Protein AF-A0A950A584-F1 (afdb_monomer_lite)

Foldseek 3Di:
DVVPDPDDDDDDDPPPAQDDDPCNVVVLCVVCVVQVPDPPDDQAACVSSSHPDDPLLRVVLVVQVVCCVPVVDDDDSNCSVPDPDDPPDDDPDPPVVPPPDDDPVNVDPPD

Structure (mmCIF, N/CA/C/O backbone):
data_AF-A0A950A584-F1
#
_entry.id   AF-A0A950A584-F1
#
loop_
_atom_site.group_PDB
_atom_site.id
_atom_site.type_symbol
_atom_site.label_atom_id
_atom_site.label_alt_id
_atom_site.label_comp_id
_atom_site.label_asym_id
_atom_site.label_entity_id
_atom_site.label_seq_id
_atom_site.pdbx_PDB_ins_code
_atom_site.Cartn_x
_atom_site.Cartn_y
_atom_site.Cartn_z
_atom_site.occupancy
_atom_site.B_iso_or_equiv
_atom_site.auth_seq_id
_atom_site.auth_comp_id
_atom_site.auth_asym_id
_atom_site.auth_atom_id
_atom_site.pdbx_PDB_model_num
ATOM 1 N N . ARG A 1 1 ? 29.083 0.405 -28.772 1.00 69.62 1 ARG A N 1
ATOM 2 C CA . ARG A 1 1 ? 30.300 -0.433 -28.701 1.00 69.62 1 ARG A CA 1
ATOM 3 C C . ARG A 1 1 ? 30.526 -0.708 -27.214 1.00 69.62 1 ARG A C 1
ATOM 5 O O . ARG A 1 1 ? 30.432 0.247 -26.447 1.00 69.62 1 ARG A O 1
ATOM 12 N N . ALA A 1 2 ? 30.599 -1.975 -26.792 1.00 79.19 2 ALA A N 1
ATOM 13 C CA . ALA A 1 2 ? 30.596 -2.340 -25.364 1.00 79.19 2 ALA A CA 1
ATOM 14 C C . ALA A 1 2 ? 31.741 -1.660 -24.583 1.00 79.19 2 ALA A C 1
ATOM 16 O O . ALA A 1 2 ? 31.563 -1.267 -23.438 1.00 79.19 2 ALA A O 1
ATOM 17 N N . ASP A 1 3 ? 32.848 -1.386 -25.270 1.00 86.00 3 ASP A N 1
ATOM 18 C CA . ASP A 1 3 ? 34.007 -0.583 -24.861 1.00 86.00 3 ASP A CA 1
ATOM 19 C C . ASP A 1 3 ? 33.701 0.882 -24.484 1.00 86.00 3 ASP A C 1
ATOM 21 O O . ASP A 1 3 ? 34.578 1.562 -23.961 1.00 86.00 3 ASP A O 1
ATOM 25 N N . LYS A 1 4 ? 32.478 1.389 -24.711 1.00 93.44 4 LYS A N 1
ATOM 26 C CA . LYS A 1 4 ? 32.055 2.740 -24.287 1.00 93.44 4 LYS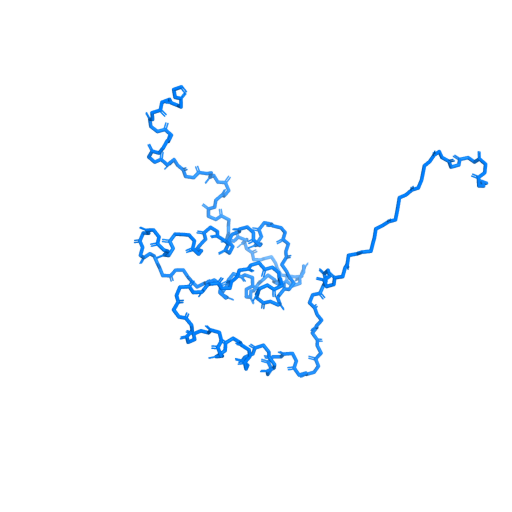 A CA 1
ATOM 27 C C . LYS A 1 4 ? 31.178 2.767 -23.026 1.00 93.44 4 LYS A C 1
ATOM 29 O O . LYS A 1 4 ? 30.825 3.854 -22.569 1.00 93.44 4 LYS A O 1
ATOM 34 N N . VAL A 1 5 ? 30.799 1.61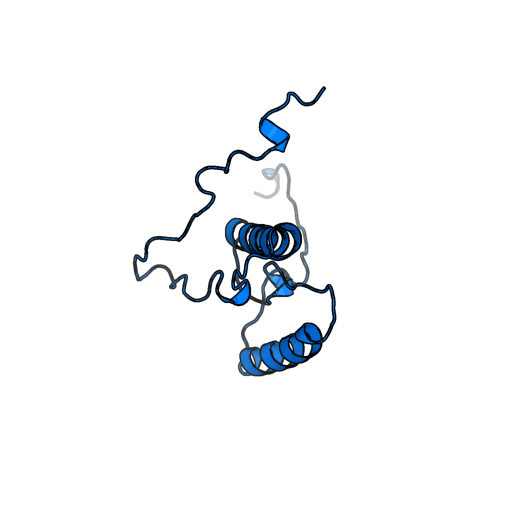4 -22.471 1.00 92.88 5 VAL A N 1
ATOM 35 C CA . VAL A 1 5 ? 29.974 1.535 -21.252 1.00 92.88 5 VAL A CA 1
ATOM 36 C C . VAL A 1 5 ? 30.866 1.691 -20.019 1.00 92.88 5 VAL A C 1
ATOM 38 O O . VAL A 1 5 ? 31.834 0.956 -19.864 1.00 92.88 5 VAL A O 1
ATOM 41 N N . LYS A 1 6 ? 30.542 2.644 -19.132 1.00 93.69 6 LYS A N 1
ATOM 42 C CA . LYS A 1 6 ? 31.321 2.911 -17.905 1.00 93.69 6 LYS A CA 1
ATOM 43 C C . LYS A 1 6 ? 30.830 2.142 -16.673 1.00 93.69 6 LYS A C 1
ATOM 45 O O . LYS A 1 6 ? 31.628 1.850 -15.793 1.00 93.69 6 LYS A O 1
ATOM 50 N N . MET A 1 7 ? 29.532 1.840 -16.596 1.00 94.69 7 MET A N 1
ATOM 51 C CA . MET A 1 7 ? 28.917 1.100 -15.489 1.00 94.69 7 MET A CA 1
ATOM 52 C C . MET A 1 7 ? 27.584 0.488 -15.939 1.00 94.69 7 MET A C 1
ATOM 54 O O . MET A 1 7 ? 26.886 1.067 -16.770 1.00 94.69 7 MET A O 1
ATOM 58 N N . GLY A 1 8 ? 27.229 -0.661 -15.362 1.00 93.50 8 GLY A N 1
ATOM 59 C CA . GLY A 1 8 ? 25.895 -1.254 -15.426 1.00 93.50 8 GLY A CA 1
ATOM 60 C C . GLY A 1 8 ? 25.452 -1.714 -14.038 1.00 93.50 8 GLY A C 1
ATOM 61 O O . GLY A 1 8 ? 26.287 -2.061 -13.204 1.00 93.50 8 GLY A O 1
ATOM 62 N N . PHE A 1 9 ? 24.145 -1.708 -13.790 1.00 95.69 9 PHE A N 1
ATOM 63 C CA . PHE A 1 9 ? 23.550 -2.152 -12.532 1.00 95.69 9 PHE A CA 1
ATOM 64 C C . PHE A 1 9 ? 22.308 -2.988 -12.823 1.00 95.69 9 PHE A C 1
ATOM 66 O O . PHE A 1 9 ? 21.476 -2.606 -13.646 1.00 95.69 9 PHE A O 1
ATOM 73 N N . VAL A 1 10 ? 22.190 -4.130 -12.148 1.00 96.75 10 VAL A N 1
ATOM 74 C CA . VAL A 1 10 ? 21.041 -5.030 -12.259 1.00 96.75 10 VAL A CA 1
ATOM 75 C C . VAL A 1 10 ? 20.612 -5.418 -10.856 1.00 96.75 10 VAL A C 1
ATOM 77 O O . VAL A 1 10 ? 21.418 -5.908 -10.069 1.00 96.75 10 VAL A O 1
ATOM 80 N N . VAL A 1 11 ? 19.327 -5.240 -10.563 1.00 97.19 11 VAL A N 1
ATOM 81 C CA . VAL A 1 11 ? 18.712 -5.734 -9.333 1.00 97.19 11 VAL A CA 1
ATOM 82 C C . VAL A 1 11 ? 17.457 -6.521 -9.671 1.00 97.19 11 VAL A C 1
ATOM 84 O O . VAL A 1 11 ? 16.676 -6.137 -10.543 1.00 97.19 11 VAL A O 1
ATOM 87 N N . ARG A 1 12 ? 17.257 -7.639 -8.972 1.00 96.94 12 ARG A N 1
ATOM 88 C CA . ARG A 1 12 ? 16.043 -8.446 -9.079 1.00 96.94 12 ARG A CA 1
ATOM 89 C C . ARG A 1 12 ? 15.163 -8.190 -7.867 1.00 96.94 12 ARG A C 1
ATOM 91 O O . ARG A 1 12 ? 15.473 -8.639 -6.767 1.00 96.94 12 ARG A O 1
ATOM 98 N N . VAL A 1 13 ? 14.044 -7.511 -8.085 1.00 95.00 13 VAL A N 1
ATOM 99 C CA . VAL A 1 13 ? 13.055 -7.245 -7.036 1.00 95.00 13 VAL A CA 1
ATOM 100 C C . VAL A 1 13 ? 11.911 -8.240 -7.180 1.00 95.00 13 VAL A C 1
ATOM 102 O O . VAL A 1 13 ? 11.116 -8.174 -8.117 1.00 95.00 13 VAL A O 1
ATOM 105 N N . HIS A 1 14 ? 11.843 -9.202 -6.264 1.00 93.50 14 HIS A N 1
ATOM 106 C CA . HIS A 1 14 ? 10.728 -10.142 -6.215 1.00 93.50 14 HIS A CA 1
ATOM 107 C C . HIS A 1 14 ? 9.460 -9.417 -5.755 1.00 93.50 14 HIS A C 1
ATOM 109 O O . HIS A 1 14 ? 9.525 -8.574 -4.865 1.00 93.50 14 HIS A O 1
ATOM 115 N N . LYS A 1 15 ? 8.306 -9.773 -6.338 1.00 89.94 15 LYS A N 1
ATOM 116 C CA . LYS A 1 15 ? 6.992 -9.195 -5.990 1.00 89.94 15 LYS A CA 1
ATOM 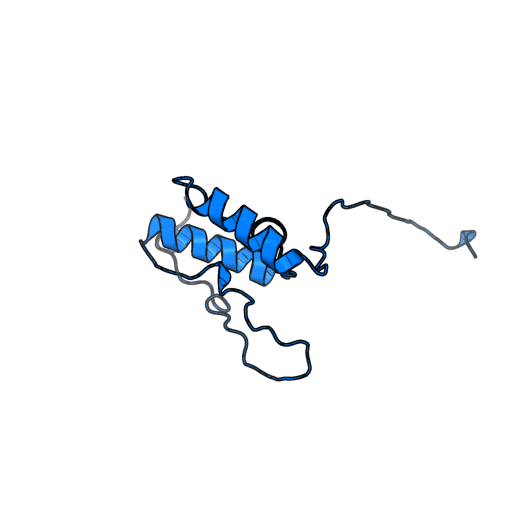117 C C . LYS A 1 15 ? 6.938 -7.664 -6.146 1.00 89.94 15 LYS A C 1
ATOM 119 O O . LYS A 1 15 ? 6.340 -6.967 -5.334 1.00 89.94 15 LYS A O 1
ATOM 124 N N . ALA A 1 16 ? 7.582 -7.136 -7.189 1.00 90.25 16 ALA A N 1
ATOM 125 C CA . ALA A 1 16 ? 7.563 -5.702 -7.488 1.00 90.25 16 ALA A CA 1
ATOM 126 C C . ALA A 1 16 ? 6.177 -5.200 -7.937 1.00 90.25 16 ALA A C 1
ATOM 128 O O . ALA A 1 16 ? 5.831 -4.039 -7.703 1.00 90.25 16 ALA A O 1
ATOM 129 N N . TYR A 1 17 ? 5.396 -6.085 -8.566 1.00 89.56 17 TYR A N 1
ATOM 130 C CA . TYR A 1 17 ? 4.100 -5.779 -9.156 1.00 89.56 17 TYR A CA 1
ATOM 131 C C . TYR A 1 17 ? 3.043 -6.789 -8.703 1.00 89.56 17 TYR A C 1
ATOM 133 O O . TYR A 1 17 ? 3.241 -7.995 -8.889 1.00 89.56 17 TYR A O 1
ATOM 141 N N . PRO A 1 18 ? 1.925 -6.313 -8.133 1.00 90.31 18 PRO A N 1
ATOM 142 C CA . PRO A 1 18 ? 0.722 -7.110 -7.988 1.00 90.31 18 PRO A CA 1
ATOM 143 C C . PRO A 1 18 ? 0.225 -7.555 -9.360 1.00 90.31 18 PRO A C 1
ATOM 145 O O . PRO A 1 18 ? 0.074 -6.741 -10.269 1.00 90.31 18 PRO A O 1
ATOM 148 N N . MET A 1 19 ? -0.000 -8.855 -9.509 1.00 88.62 19 MET A N 1
ATOM 149 C CA . MET A 1 19 ? -0.548 -9.431 -10.732 1.00 88.62 19 MET A CA 1
ATOM 150 C C . MET A 1 19 ? -2.054 -9.587 -10.585 1.00 88.62 19 MET A C 1
ATOM 152 O O . MET A 1 19 ? -2.520 -10.182 -9.609 1.00 88.62 19 MET A O 1
ATOM 156 N N . TYR A 1 20 ? -2.791 -9.043 -11.550 1.00 90.25 20 TYR A N 1
ATOM 157 C CA . TYR A 1 20 ? -4.246 -9.117 -11.606 1.00 90.25 20 TYR A CA 1
ATOM 158 C C . TYR A 1 20 ? -4.622 -10.214 -12.600 1.00 90.25 20 TYR A C 1
ATOM 160 O O . TYR A 1 20 ? -4.705 -9.978 -13.803 1.00 90.25 20 TYR A O 1
ATOM 168 N N . ASP A 1 21 ? -4.755 -11.439 -12.101 1.00 91.56 21 ASP A N 1
ATOM 169 C CA . ASP A 1 21 ? -5.257 -12.568 -12.881 1.00 91.56 21 ASP A CA 1
ATOM 170 C C . ASP A 1 21 ? -6.786 -12.701 -12.753 1.00 91.56 21 ASP A C 1
ATOM 172 O O . ASP A 1 21 ? -7.443 -11.913 -12.069 1.00 91.56 21 ASP A O 1
ATOM 176 N N . ALA A 1 22 ? -7.364 -13.699 -13.426 1.00 94.94 22 ALA A N 1
ATOM 177 C CA . ALA A 1 22 ? -8.812 -13.920 -13.446 1.00 94.94 22 ALA A CA 1
ATOM 178 C C . ALA A 1 22 ? -9.425 -14.142 -12.048 1.00 94.94 22 ALA A C 1
ATOM 180 O O . ALA A 1 22 ? -10.599 -13.852 -11.834 1.00 94.94 22 ALA A O 1
ATOM 181 N N . GLU A 1 23 ? -8.633 -14.622 -11.089 1.00 95.56 23 GLU A N 1
ATOM 182 C CA . GLU A 1 23 ? -9.076 -14.949 -9.730 1.00 95.56 23 GLU A CA 1
ATOM 183 C C . GLU A 1 23 ? -8.632 -13.900 -8.700 1.00 95.56 23 GLU A C 1
ATOM 185 O O . GLU A 1 23 ? -8.931 -14.029 -7.510 1.00 95.56 23 GLU A O 1
ATOM 190 N N . TYR A 1 24 ? -7.937 -12.841 -9.133 1.00 93.06 24 TYR A N 1
ATOM 191 C CA . TYR A 1 24 ? -7.358 -11.804 -8.280 1.00 93.06 24 TYR A CA 1
ATOM 192 C C . TYR A 1 24 ? -8.354 -11.292 -7.241 1.00 93.06 24 TYR A C 1
ATOM 194 O O . TYR A 1 24 ? -8.067 -11.290 -6.044 1.00 93.06 24 TYR A O 1
ATOM 202 N N . ALA A 1 25 ? -9.545 -10.894 -7.691 1.00 91.75 25 ALA A N 1
ATOM 203 C CA . ALA A 1 25 ? -10.531 -10.269 -6.823 1.00 91.75 25 ALA A CA 1
ATOM 204 C C . ALA A 1 25 ? -11.043 -11.243 -5.751 1.00 91.75 25 ALA A C 1
ATOM 206 O O . ALA A 1 25 ? -11.252 -10.849 -4.606 1.00 91.75 25 ALA A O 1
ATOM 207 N N . GLU A 1 26 ? -11.224 -12.517 -6.099 1.00 96.75 26 GLU A N 1
ATOM 208 C CA . GLU A 1 26 ? -11.644 -13.549 -5.151 1.00 96.75 26 GLU A CA 1
ATOM 209 C C . GLU A 1 26 ? -10.542 -13.857 -4.136 1.00 96.75 26 GLU A C 1
ATOM 211 O O . GLU A 1 26 ? -10.794 -13.839 -2.930 1.00 96.75 26 GLU A O 1
ATOM 216 N N . ARG A 1 27 ? -9.305 -14.049 -4.606 1.00 96.12 27 ARG A N 1
ATOM 217 C CA . ARG A 1 27 ? -8.148 -14.347 -3.753 1.00 96.12 27 ARG A CA 1
ATOM 218 C C . ARG A 1 27 ? -7.849 -13.207 -2.783 1.00 96.12 27 ARG A C 1
ATOM 220 O O . ARG A 1 27 ? -7.654 -13.455 -1.594 1.00 96.12 27 ARG A O 1
ATOM 227 N N . VAL A 1 28 ? -7.871 -11.959 -3.256 1.00 94.81 28 VAL A N 1
ATOM 228 C CA . VAL A 1 28 ? -7.681 -10.775 -2.402 1.00 94.81 28 VAL A CA 1
ATOM 229 C C . VAL A 1 28 ? -8.797 -10.673 -1.369 1.00 94.81 28 VAL A C 1
ATOM 231 O O . VAL A 1 28 ? -8.498 -10.469 -0.195 1.00 94.81 28 VAL A O 1
ATOM 234 N N . ARG A 1 29 ? -10.067 -10.880 -1.750 1.00 95.31 29 ARG A N 1
ATOM 235 C CA . ARG A 1 29 ? -11.183 -10.891 -0.788 1.00 95.31 29 ARG A CA 1
ATOM 236 C C . ARG A 1 29 ? -11.022 -11.976 0.275 1.00 95.31 29 ARG A C 1
ATOM 238 O O . ARG A 1 29 ? -11.240 -11.690 1.449 1.00 95.31 29 ARG A O 1
ATOM 245 N N . ALA A 1 30 ? -10.629 -13.191 -0.109 1.00 97.56 30 ALA A N 1
ATOM 246 C CA . ALA A 1 30 ? -10.430 -14.296 0.827 1.00 97.56 30 ALA A CA 1
ATOM 247 C C . ALA A 1 30 ? -9.305 -13.998 1.834 1.00 97.56 30 ALA A C 1
ATOM 249 O O . ALA A 1 30 ? -9.493 -14.163 3.041 1.00 97.56 30 ALA A O 1
ATOM 250 N N . ILE A 1 31 ? -8.161 -13.506 1.348 1.00 95.94 31 ILE A N 1
ATOM 251 C CA . ILE A 1 31 ? -7.011 -13.139 2.185 1.00 95.94 31 ILE A CA 1
ATOM 252 C C . ILE A 1 31 ? -7.372 -11.971 3.104 1.00 95.94 31 ILE A C 1
ATOM 254 O O . ILE A 1 31 ? -7.195 -12.075 4.317 1.00 95.94 31 ILE A O 1
ATOM 258 N N . ARG A 1 32 ? -7.938 -10.892 2.551 1.00 94.44 32 ARG A N 1
ATOM 259 C CA . ARG A 1 32 ? -8.390 -9.731 3.322 1.00 94.44 32 ARG A CA 1
ATOM 260 C C . ARG A 1 32 ? -9.373 -10.150 4.409 1.00 94.44 32 ARG A C 1
ATOM 262 O O . ARG A 1 32 ? -9.160 -9.825 5.566 1.00 94.44 32 ARG A O 1
ATOM 269 N N . GLY A 1 33 ? -10.403 -10.922 4.066 1.00 95.94 33 GLY A N 1
ATOM 270 C CA . GLY A 1 33 ? -11.409 -11.368 5.030 1.00 95.94 33 GLY A CA 1
ATOM 271 C C . GLY A 1 33 ? -10.839 -12.239 6.154 1.00 95.94 33 GLY A C 1
ATOM 272 O O . GLY A 1 33 ? -11.404 -12.278 7.246 1.00 95.94 33 GLY A O 1
ATOM 273 N N . TRP A 1 34 ? -9.724 -12.937 5.916 1.00 97.50 34 TRP A N 1
ATOM 274 C CA . TRP A 1 34 ? -8.993 -13.639 6.969 1.00 97.50 34 TRP A CA 1
ATOM 275 C C . TRP A 1 34 ? -8.172 -12.685 7.845 1.00 97.50 34 TRP A C 1
ATOM 277 O O . TRP A 1 34 ? -8.248 -12.788 9.070 1.00 97.50 34 TRP A O 1
ATOM 287 N N . LEU A 1 35 ? -7.440 -11.749 7.233 1.00 96.00 35 LEU A N 1
ATOM 288 C CA . LEU A 1 35 ? -6.596 -10.769 7.926 1.00 96.00 35 LEU A CA 1
ATOM 289 C C . LEU A 1 35 ? -7.406 -9.760 8.750 1.00 96.00 35 LEU A C 1
ATOM 291 O O . LEU A 1 35 ? -6.999 -9.438 9.859 1.00 96.00 35 LEU A O 1
ATOM 295 N N . ASP A 1 36 ? -8.569 -9.318 8.265 1.00 92.62 36 ASP A N 1
ATOM 296 C CA . ASP A 1 36 ? -9.427 -8.318 8.925 1.00 92.62 36 ASP A CA 1
ATOM 297 C C . ASP A 1 36 ? -9.971 -8.805 10.287 1.00 92.62 36 ASP A C 1
ATOM 299 O O . ASP A 1 36 ? -10.446 -8.012 11.095 1.00 92.62 36 ASP A O 1
ATOM 303 N N . ARG A 1 37 ? -9.879 -10.110 10.582 1.00 96.06 37 ARG A N 1
ATOM 304 C CA . ARG A 1 37 ? -10.225 -10.678 11.898 1.00 96.06 37 ARG A CA 1
ATOM 305 C C . ARG A 1 37 ? -9.091 -10.590 12.918 1.00 96.06 37 ARG A C 1
ATOM 307 O O . ARG A 1 37 ? -9.310 -10.901 14.088 1.00 96.06 37 ARG A O 1
ATOM 314 N N . MET A 1 38 ? -7.879 -10.244 12.490 1.00 97.00 38 MET A N 1
ATOM 315 C CA . MET A 1 38 ? -6.726 -10.143 13.377 1.00 97.00 38 MET A CA 1
ATOM 316 C C . MET A 1 38 ? -6.721 -8.782 14.072 1.00 97.00 38 MET A C 1
ATOM 318 O O . MET A 1 38 ? -6.629 -7.757 13.394 1.00 97.00 38 MET A O 1
ATOM 322 N N . PRO A 1 39 ? -6.783 -8.736 15.414 1.00 94.06 39 PRO A N 1
ATOM 323 C CA . PRO A 1 39 ? -6.673 -7.472 16.122 1.00 94.06 39 PRO A CA 1
ATOM 324 C C . PRO A 1 39 ? -5.278 -6.873 15.909 1.00 94.06 39 PRO A C 1
ATOM 326 O O . PRO A 1 39 ? -4.285 -7.598 15.838 1.00 94.06 39 PRO A O 1
ATOM 329 N N . ASN A 1 40 ? -5.206 -5.543 15.852 1.00 93.19 40 ASN A N 1
ATOM 330 C CA . ASN A 1 40 ? -3.960 -4.778 15.719 1.00 93.19 40 ASN A CA 1
ATOM 331 C C . ASN A 1 40 ? -3.151 -5.065 14.439 1.00 93.19 40 ASN A C 1
ATOM 333 O O . ASN A 1 40 ? -1.945 -4.817 14.406 1.00 93.19 40 ASN A O 1
ATOM 337 N N . LEU A 1 41 ? -3.795 -5.559 13.379 1.00 94.81 41 LEU A N 1
ATOM 338 C CA . LEU A 1 41 ? -3.192 -5.690 12.057 1.00 94.81 41 LEU A CA 1
ATOM 339 C C . LEU A 1 41 ? -3.864 -4.725 11.079 1.00 94.81 41 LEU A C 1
ATOM 341 O O . LEU A 1 41 ? -5.083 -4.708 10.944 1.00 94.81 41 LEU A O 1
ATOM 345 N N . THR A 1 42 ? -3.072 -3.927 10.366 1.00 94.44 42 THR A N 1
ATOM 346 C CA . THR A 1 42 ? -3.571 -3.040 9.309 1.00 94.44 42 THR A CA 1
ATOM 347 C C . THR A 1 42 ? -2.763 -3.243 8.038 1.00 94.44 42 THR A C 1
ATOM 349 O O . THR A 1 42 ? -1.536 -3.168 8.042 1.00 94.44 42 THR A O 1
ATOM 352 N N . GLN A 1 43 ? -3.461 -3.533 6.943 1.00 94.81 43 GLN A N 1
ATOM 353 C CA . GLN A 1 43 ? -2.861 -3.736 5.628 1.00 94.81 43 GLN A CA 1
ATOM 354 C C . GLN A 1 43 ? -2.620 -2.376 4.965 1.00 94.81 43 GLN A C 1
ATOM 356 O O . GLN A 1 43 ? -3.525 -1.548 4.920 1.00 94.81 43 GLN A O 1
ATOM 361 N N . VAL A 1 44 ? -1.407 -2.143 4.456 1.00 95.44 44 VAL A N 1
ATOM 362 C CA . VAL A 1 44 ? -1.012 -0.879 3.811 1.00 95.44 44 VAL A CA 1
ATOM 363 C C . VAL A 1 44 ? -0.081 -1.129 2.622 1.00 95.44 44 VAL A C 1
ATOM 365 O O . VAL A 1 44 ? 0.564 -2.175 2.515 1.00 95.44 44 VAL A O 1
ATOM 368 N N . GLY A 1 45 ? 0.025 -0.147 1.733 1.00 93.38 45 GLY A N 1
ATOM 369 C CA . GLY A 1 45 ? 0.962 -0.144 0.615 1.00 93.38 45 GLY A CA 1
ATOM 370 C C . GLY A 1 45 ? 0.636 -1.136 -0.504 1.00 93.38 45 GLY A C 1
ATOM 371 O O . GLY A 1 45 ? -0.345 -1.877 -0.465 1.00 93.38 45 GLY A O 1
ATOM 372 N N . ARG A 1 46 ? 1.504 -1.159 -1.524 1.00 92.38 46 ARG A N 1
ATOM 373 C CA . ARG A 1 46 ? 1.333 -1.948 -2.759 1.00 92.38 46 ARG A CA 1
ATOM 374 C C . ARG A 1 46 ? 1.063 -3.435 -2.513 1.00 92.38 46 ARG A C 1
ATOM 376 O O . ARG A 1 46 ? 0.059 -3.957 -2.976 1.00 92.38 46 ARG A O 1
ATOM 383 N N . ASN A 1 47 ? 1.943 -4.123 -1.786 1.00 92.00 47 ASN A N 1
ATOM 384 C CA . ASN A 1 47 ? 1.805 -5.569 -1.568 1.00 92.00 47 ASN A CA 1
ATOM 385 C C . ASN A 1 47 ? 0.918 -5.925 -0.369 1.00 92.00 47 ASN A C 1
ATOM 387 O O . ASN A 1 47 ? 0.395 -7.032 -0.335 1.00 92.00 47 ASN A O 1
ATOM 391 N N . GLY A 1 48 ? 0.730 -5.014 0.593 1.00 93.19 48 GLY A N 1
ATOM 392 C CA . GLY A 1 48 ? -0.192 -5.248 1.707 1.00 93.19 48 GLY A CA 1
ATOM 393 C C . GLY A 1 48 ? -1.651 -5.182 1.263 1.00 93.19 48 GLY A C 1
ATOM 394 O O . GLY A 1 48 ? -2.452 -5.987 1.714 1.00 93.19 48 GLY A O 1
ATOM 395 N N . LEU A 1 49 ? -1.975 -4.288 0.325 1.00 93.38 49 LEU A N 1
ATOM 396 C CA . LEU A 1 49 ? -3.299 -4.215 -0.306 1.00 93.38 49 LEU A CA 1
ATOM 397 C C . LEU A 1 49 ? -3.396 -5.058 -1.589 1.00 93.38 49 LEU A C 1
ATOM 399 O O . LEU A 1 49 ? -4.478 -5.217 -2.145 1.00 93.38 49 LEU A O 1
ATOM 403 N N . HIS A 1 50 ? -2.257 -5.569 -2.074 1.00 93.12 50 HIS A N 1
ATOM 404 C CA . HIS A 1 50 ? -2.082 -6.210 -3.384 1.00 93.12 50 HIS A CA 1
ATOM 405 C C . HIS A 1 50 ? -2.598 -5.349 -4.555 1.00 93.12 50 HIS A C 1
ATOM 407 O O . HIS A 1 50 ? -3.098 -5.871 -5.543 1.00 93.12 50 HIS A O 1
ATOM 413 N N . ARG A 1 51 ? -2.449 -4.020 -4.464 1.00 88.75 51 ARG A N 1
ATOM 414 C CA . ARG A 1 51 ? -2.882 -3.045 -5.483 1.00 88.75 51 ARG A CA 1
ATOM 415 C C . ARG A 1 51 ? -1.701 -2.342 -6.134 1.00 88.75 51 ARG A C 1
ATOM 417 O O . ARG A 1 51 ? -0.712 -2.022 -5.474 1.00 88.75 51 ARG A O 1
ATOM 424 N N . TYR A 1 52 ? -1.817 -2.058 -7.426 1.00 85.50 52 TYR A N 1
ATOM 425 C CA . TYR A 1 52 ? -0.873 -1.241 -8.179 1.00 85.50 52 TYR A CA 1
ATOM 426 C C . TYR A 1 52 ? -0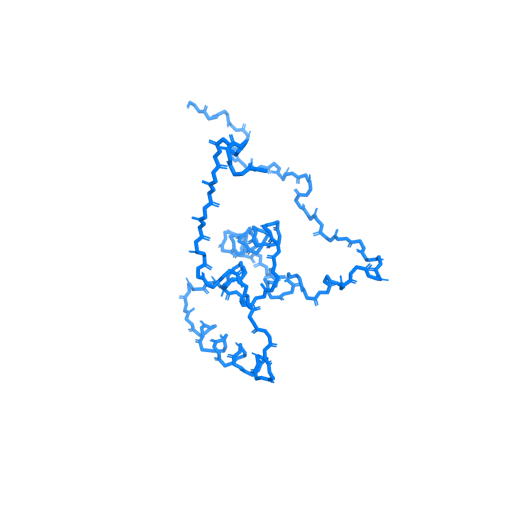.902 0.213 -7.680 1.00 85.50 52 TYR A C 1
ATOM 428 O O . TYR A 1 52 ? -1.624 1.058 -8.191 1.00 85.50 52 TYR A O 1
ATOM 436 N N . ASN A 1 53 ? -0.106 0.489 -6.649 1.00 84.62 53 ASN A N 1
ATOM 437 C CA . ASN A 1 53 ? 0.020 1.808 -6.033 1.00 84.62 53 ASN A CA 1
ATOM 438 C C . ASN A 1 53 ? 1.411 2.377 -6.294 1.00 84.62 53 ASN A C 1
ATOM 440 O O . ASN A 1 53 ? 2.398 1.648 -6.163 1.00 84.62 53 ASN A O 1
ATOM 444 N N . ASN A 1 54 ? 1.507 3.665 -6.611 1.00 86.56 54 ASN A N 1
ATOM 445 C CA . ASN A 1 54 ? 2.773 4.396 -6.573 1.00 86.56 54 ASN A CA 1
ATOM 446 C C . ASN A 1 54 ? 3.201 4.679 -5.118 1.00 86.56 54 ASN A C 1
ATOM 448 O O . ASN A 1 54 ? 2.511 4.303 -4.159 1.00 86.56 54 ASN A O 1
ATOM 452 N N . SER A 1 55 ? 4.398 5.244 -4.946 1.00 88.50 55 SER A N 1
ATOM 453 C CA . SER A 1 55 ? 5.006 5.464 -3.627 1.00 88.50 55 SER A CA 1
ATOM 454 C C . SER A 1 55 ? 4.197 6.429 -2.762 1.00 88.50 55 SER A C 1
ATOM 456 O O . SER A 1 55 ? 4.048 6.190 -1.568 1.00 88.50 55 SER A O 1
ATOM 458 N N . ASP A 1 56 ? 3.645 7.474 -3.367 1.00 85.25 56 ASP A N 1
ATOM 459 C CA . ASP A 1 56 ? 2.769 8.470 -2.753 1.00 85.25 56 ASP A CA 1
ATOM 460 C C . ASP A 1 56 ? 1.488 7.824 -2.201 1.00 85.25 56 ASP A C 1
ATOM 462 O O . ASP A 1 56 ? 1.244 7.905 -0.998 1.00 85.25 56 ASP A O 1
ATOM 466 N N . HIS A 1 57 ? 0.747 7.052 -3.004 1.00 88.31 57 HIS A N 1
ATOM 467 C CA . HIS A 1 57 ? -0.410 6.292 -2.516 1.00 88.31 57 HIS A CA 1
ATOM 468 C C . HIS A 1 57 ? -0.025 5.264 -1.446 1.00 88.31 57 HIS A C 1
ATOM 470 O O . HIS A 1 57 ? -0.740 5.079 -0.460 1.00 88.31 57 HIS A O 1
ATOM 476 N N . SER A 1 58 ? 1.113 4.583 -1.608 1.00 91.31 58 SER A N 1
ATOM 477 C CA . SER A 1 58 ? 1.584 3.618 -0.608 1.00 91.31 58 SER A CA 1
ATOM 478 C C . SER A 1 58 ? 1.876 4.300 0.729 1.00 91.31 58 SER A C 1
ATOM 480 O O . SER A 1 58 ? 1.504 3.777 1.777 1.00 91.31 58 SER A O 1
ATOM 482 N N . MET A 1 59 ? 2.470 5.489 0.707 1.00 92.38 59 MET A N 1
ATOM 483 C CA . MET A 1 59 ? 2.710 6.280 1.909 1.00 92.38 59 MET A CA 1
ATOM 484 C C . MET A 1 59 ? 1.403 6.808 2.507 1.00 92.38 59 MET A C 1
ATOM 486 O O . MET A 1 59 ? 1.198 6.687 3.712 1.00 92.38 59 MET A O 1
ATOM 490 N N . LEU A 1 60 ? 0.471 7.277 1.673 1.00 91.38 60 LEU A N 1
ATOM 491 C CA . LEU A 1 60 ? -0.850 7.740 2.102 1.00 91.38 60 LEU A CA 1
ATOM 492 C C . LEU A 1 60 ? -1.626 6.656 2.863 1.00 91.38 60 LEU A C 1
ATOM 494 O O . LEU A 1 60 ? -2.227 6.939 3.898 1.00 91.38 60 LEU A O 1
ATOM 498 N N . THR A 1 61 ? -1.579 5.402 2.401 1.00 94.75 61 THR A N 1
ATOM 499 C CA . THR A 1 61 ? -2.217 4.286 3.123 1.00 94.75 61 THR A CA 1
ATOM 500 C C . THR A 1 61 ? -1.628 4.081 4.520 1.00 94.75 61 THR A C 1
ATOM 502 O O . THR A 1 61 ? -2.372 3.784 5.451 1.00 94.75 61 THR A O 1
ATOM 505 N N . ALA A 1 62 ? -0.316 4.281 4.689 1.00 95.06 62 ALA A N 1
ATOM 506 C CA . ALA A 1 62 ? 0.340 4.180 5.988 1.00 95.06 62 ALA A CA 1
ATOM 507 C C . ALA A 1 62 ? -0.026 5.355 6.905 1.00 95.06 62 ALA A C 1
ATOM 509 O O . ALA A 1 62 ? -0.313 5.138 8.077 1.00 95.06 62 ALA A O 1
ATOM 510 N N . MET A 1 63 ? -0.083 6.578 6.371 1.00 94.31 63 MET A N 1
ATOM 511 C CA . MET A 1 63 ? -0.498 7.761 7.134 1.00 94.31 63 MET A CA 1
ATOM 512 C C . MET A 1 63 ? -1.935 7.617 7.645 1.00 94.31 63 MET A C 1
ATOM 514 O O . MET A 1 63 ? -2.168 7.728 8.843 1.00 94.31 63 MET A O 1
ATOM 518 N N . ARG A 1 64 ? -2.874 7.230 6.770 1.00 93.81 64 ARG A N 1
ATOM 519 C CA . ARG A 1 64 ? -4.272 6.963 7.151 1.00 93.81 64 ARG A CA 1
ATOM 520 C C . ARG A 1 64 ? -4.392 5.846 8.193 1.00 93.81 64 ARG A C 1
ATOM 522 O O . ARG A 1 64 ? -5.216 5.941 9.096 1.00 93.81 64 ARG A O 1
ATOM 529 N N . ALA A 1 65 ? -3.567 4.801 8.094 1.00 95.50 65 ALA A N 1
ATOM 530 C CA . ALA A 1 65 ? -3.524 3.743 9.102 1.00 95.50 65 ALA A CA 1
ATOM 531 C C . ALA A 1 65 ? -3.081 4.270 10.475 1.00 95.50 65 ALA A C 1
ATOM 533 O O . ALA A 1 65 ? -3.702 3.946 11.484 1.00 95.50 65 ALA A O 1
ATOM 534 N N . VAL A 1 66 ? -2.037 5.102 10.513 1.00 95.50 66 VAL A N 1
ATOM 535 C CA . VAL A 1 66 ? -1.560 5.739 11.749 1.00 95.50 66 VAL A CA 1
ATOM 536 C C . VAL A 1 66 ? -2.617 6.683 12.324 1.00 95.50 66 VAL A C 1
ATOM 538 O O . VAL A 1 66 ? -2.880 6.618 13.523 1.00 95.50 66 VAL A O 1
ATOM 541 N N . ASP A 1 67 ? -3.276 7.489 11.490 1.00 94.81 67 ASP A N 1
ATOM 542 C CA . ASP A 1 67 ? -4.346 8.395 11.924 1.00 94.81 67 ASP A CA 1
ATOM 543 C C . ASP A 1 67 ? -5.512 7.615 12.545 1.00 94.81 67 ASP A C 1
ATOM 545 O O . ASP A 1 67 ? -5.986 7.971 13.628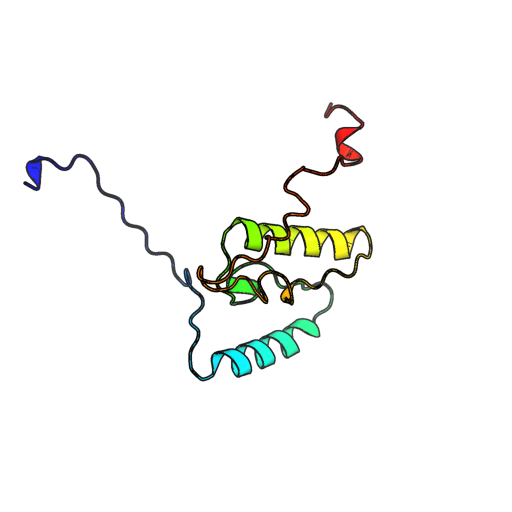 1.00 94.81 67 ASP A O 1
ATOM 549 N N . ASN A 1 68 ? -5.921 6.497 11.937 1.00 95.25 68 ASN A N 1
ATOM 550 C CA . ASN A 1 68 ? -6.953 5.624 12.502 1.00 95.25 68 ASN A CA 1
ATOM 551 C C . ASN A 1 68 ? -6.556 5.080 13.887 1.00 95.25 68 ASN A C 1
ATOM 553 O O . ASN A 1 68 ? -7.399 4.994 14.777 1.00 95.25 68 ASN A O 1
ATOM 557 N N . ILE A 1 69 ? -5.275 4.749 14.089 1.00 94.81 69 ILE A N 1
ATOM 558 C CA . ILE A 1 69 ? -4.762 4.220 15.363 1.00 94.81 69 ILE A CA 1
ATOM 559 C C . ILE A 1 69 ? -4.668 5.312 16.436 1.00 94.81 69 ILE A C 1
ATOM 561 O O . ILE A 1 69 ? -5.071 5.085 17.574 1.00 94.81 69 ILE A O 1
ATOM 565 N N . LEU A 1 70 ? -4.111 6.479 16.103 1.00 95.50 70 LEU A N 1
ATOM 566 C CA . LEU A 1 70 ? -3.782 7.516 17.089 1.00 95.50 70 LEU A CA 1
ATOM 567 C C . LEU A 1 70 ? -4.954 8.440 17.410 1.00 95.50 70 LEU A C 1
ATOM 569 O O . LEU A 1 70 ? -5.088 8.889 18.546 1.00 95.50 70 LEU A O 1
ATOM 573 N N . THR A 1 71 ? -5.780 8.746 16.413 1.00 94.25 71 THR A N 1
ATOM 574 C CA . THR A 1 71 ? -6.851 9.749 16.537 1.00 94.25 71 THR A CA 1
ATOM 575 C C . THR A 1 71 ? -8.246 9.134 16.565 1.00 94.25 71 THR A C 1
ATOM 577 O O . THR A 1 71 ? -9.218 9.843 16.807 1.00 94.25 71 THR A O 1
ATOM 580 N N . GLY A 1 72 ? -8.363 7.825 16.319 1.00 92.56 72 GLY A N 1
ATOM 581 C CA . GLY A 1 72 ? -9.660 7.166 16.169 1.00 92.56 72 GLY A CA 1
ATOM 582 C C . GLY A 1 72 ? -10.382 7.559 14.879 1.00 92.56 72 GLY A C 1
ATOM 583 O O . GLY A 1 72 ? -11.596 7.397 14.787 1.00 92.56 72 GLY A O 1
ATOM 584 N N . SER A 1 73 ? -9.651 8.086 13.891 1.00 93.88 73 SER A N 1
ATOM 585 C CA . SER A 1 73 ? -10.189 8.349 12.557 1.00 93.88 73 SER A CA 1
ATOM 586 C C . SER A 1 73 ? -10.690 7.056 11.898 1.00 93.88 73 SER A C 1
ATOM 588 O O . SE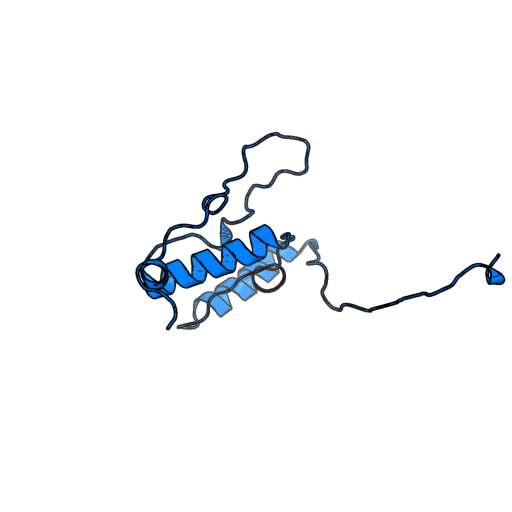R A 1 73 ? -10.322 5.941 12.274 1.00 93.88 73 SER A O 1
ATOM 590 N N . HIS A 1 74 ? -11.553 7.204 10.893 1.00 93.44 74 HIS A N 1
ATOM 591 C CA . HIS A 1 74 ? -12.183 6.085 10.187 1.00 93.44 74 HIS A CA 1
ATOM 592 C C . HIS A 1 74 ? -11.871 6.112 8.688 1.00 93.44 74 HIS A C 1
ATOM 594 O O . HIS A 1 74 ? -12.747 5.888 7.854 1.00 93.44 74 HIS A O 1
ATOM 600 N N . HIS A 1 75 ? -10.626 6.422 8.325 1.00 93.19 75 HIS A N 1
ATOM 601 C CA . HIS A 1 75 ? -10.211 6.426 6.929 1.00 93.19 75 HIS A CA 1
ATOM 602 C C . HIS A 1 75 ? -10.329 5.029 6.320 1.00 93.19 75 HIS A C 1
ATOM 604 O O . HIS A 1 75 ? -9.758 4.068 6.844 1.00 93.19 75 HIS A O 1
ATOM 610 N N . ASP A 1 76 ? -10.990 4.934 5.165 1.00 91.44 76 ASP A N 1
ATOM 611 C CA . ASP A 1 76 ? -10.957 3.719 4.361 1.00 91.44 76 ASP A CA 1
ATOM 612 C C . ASP A 1 76 ? -9.627 3.640 3.596 1.00 91.44 76 ASP A C 1
ATOM 614 O O . ASP A 1 76 ? -9.378 4.350 2.617 1.00 91.44 76 ASP A O 1
ATOM 618 N N . ILE A 1 77 ? -8.742 2.769 4.078 1.00 92.06 77 ILE A N 1
ATOM 619 C CA . ILE A 1 77 ? -7.436 2.501 3.468 1.00 92.06 77 ILE A CA 1
ATOM 620 C C . ILE A 1 77 ? -7.602 1.787 2.122 1.00 92.06 77 ILE A C 1
ATOM 622 O O . ILE A 1 77 ? -6.813 2.009 1.205 1.00 92.06 77 ILE A O 1
ATOM 626 N N . TRP A 1 78 ? -8.639 0.960 1.973 1.00 90.12 78 TRP A N 1
ATOM 627 C CA . TRP A 1 78 ? -8.920 0.236 0.736 1.00 90.12 78 TRP A CA 1
ATOM 628 C C . TRP A 1 78 ? -9.568 1.126 -0.324 1.00 90.12 78 TRP A C 1
ATOM 630 O O . TRP A 1 78 ? -9.491 0.786 -1.502 1.00 90.12 78 TRP A O 1
ATOM 640 N N . ALA A 1 79 ? -10.141 2.268 0.061 1.00 86.19 79 ALA A N 1
ATOM 641 C CA . ALA A 1 79 ? -10.589 3.300 -0.872 1.00 86.19 79 ALA A CA 1
ATOM 642 C C . ALA A 1 79 ? -9.428 4.120 -1.456 1.00 86.19 79 ALA A C 1
ATOM 644 O O . ALA A 1 79 ? -9.584 4.733 -2.512 1.00 86.19 79 ALA A O 1
ATOM 645 N N . VAL A 1 80 ? -8.247 4.110 -0.821 1.00 79.06 80 VAL A N 1
ATOM 646 C CA . VAL A 1 80 ? -7.059 4.741 -1.405 1.00 79.06 80 VAL A CA 1
ATOM 647 C C . VAL A 1 80 ? -6.751 4.020 -2.711 1.00 79.06 80 VAL A C 1
ATOM 649 O O . VAL A 1 80 ? -6.475 2.815 -2.715 1.00 79.06 80 VAL A O 1
ATOM 652 N N . ASN A 1 81 ? -6.796 4.770 -3.812 1.00 67.00 81 ASN A N 1
ATOM 653 C CA . ASN A 1 81 ? -6.568 4.263 -5.161 1.00 67.00 81 ASN A CA 1
ATOM 654 C C . ASN A 1 81 ? -7.713 3.375 -5.712 1.00 67.00 81 ASN A C 1
ATOM 656 O O . ASN A 1 81 ? -7.488 2.514 -6.565 1.00 67.00 81 ASN A O 1
ATOM 660 N N . ALA A 1 82 ? -8.946 3.529 -5.203 1.00 54.09 82 ALA A N 1
ATOM 661 C CA . ALA A 1 82 ? -10.127 2.869 -5.771 1.00 54.09 82 ALA A CA 1
ATOM 662 C C . ALA A 1 82 ? -10.477 3.354 -7.186 1.00 54.09 82 ALA A C 1
ATOM 664 O O . ALA A 1 82 ? -11.011 2.563 -7.958 1.00 54.09 82 ALA A O 1
ATOM 665 N N . GLU A 1 83 ? -10.104 4.590 -7.527 1.00 47.53 83 GLU A N 1
ATOM 666 C CA . GLU A 1 83 ? -10.536 5.276 -8.748 1.00 47.53 83 GLU A CA 1
ATOM 667 C C . GLU A 1 83 ? -9.439 6.144 -9.386 1.00 47.53 83 GLU A C 1
ATOM 669 O O . GLU A 1 83 ? -9.755 7.106 -10.075 1.00 47.53 83 GLU A O 1
ATOM 674 N N . SER A 1 84 ? -8.145 5.834 -9.216 1.00 44.50 84 SER A N 1
ATOM 675 C CA . SER A 1 84 ? -7.140 6.433 -10.109 1.00 44.50 84 SER A CA 1
ATOM 676 C C . SER A 1 84 ? -7.261 5.739 -11.456 1.00 44.50 84 SER A C 1
ATOM 678 O O . SER A 1 84 ? -6.624 4.722 -11.748 1.00 44.50 84 SER A O 1
ATOM 680 N N . VAL A 1 85 ? -8.216 6.269 -12.211 1.00 41.44 85 VAL A N 1
ATOM 681 C CA . VAL A 1 85 ? -8.474 6.065 -13.620 1.00 41.44 85 VAL A CA 1
ATOM 682 C C . VAL A 1 85 ? -7.128 5.884 -14.322 1.00 41.44 85 VAL A C 1
ATOM 684 O O . VAL A 1 85 ? -6.177 6.639 -14.106 1.00 41.44 85 VAL A O 1
ATOM 687 N N . TYR A 1 86 ? -7.027 4.866 -15.177 1.00 45.88 86 TYR A N 1
ATOM 688 C CA . TYR A 1 86 ? -6.072 4.925 -16.282 1.00 45.88 86 TYR A CA 1
ATOM 689 C C . TYR A 1 86 ? -6.119 6.343 -16.874 1.00 45.88 86 TYR A C 1
ATOM 691 O O . TYR A 1 86 ? -7.211 6.878 -16.950 1.00 45.88 86 TYR A O 1
ATOM 699 N N . HIS A 1 87 ? -4.975 6.937 -17.231 1.00 43.53 87 HIS A N 1
ATOM 700 C CA . HIS A 1 87 ? -4.750 8.341 -17.648 1.00 43.53 87 HIS A CA 1
ATOM 701 C C . HIS A 1 87 ? -5.644 8.927 -18.789 1.00 43.53 87 HIS A C 1
ATOM 703 O O . HIS A 1 87 ? -5.167 9.726 -19.589 1.00 43.53 87 HIS A O 1
ATOM 709 N N . GLU A 1 88 ? -6.914 8.552 -18.914 1.00 43.06 88 GLU A N 1
ATOM 710 C CA . GLU A 1 88 ? -7.873 9.005 -19.919 1.00 43.06 88 GLU A CA 1
ATOM 711 C C . GLU A 1 88 ? -9.067 9.773 -19.321 1.00 43.06 88 GLU A C 1
ATOM 713 O O . GLU A 1 88 ? -9.800 10.395 -20.084 1.00 43.06 88 GLU A O 1
ATOM 718 N N . GLU A 1 89 ? -9.236 9.832 -17.992 1.00 43.38 89 GLU A N 1
ATOM 719 C CA . GLU A 1 89 ? -10.205 10.742 -17.355 1.00 43.38 89 GLU A CA 1
ATOM 720 C C . GLU A 1 89 ? -9.544 11.566 -16.238 1.00 43.38 89 GLU A C 1
ATOM 722 O O . GLU A 1 89 ? -9.029 11.026 -15.258 1.00 43.38 89 GLU A O 1
ATOM 727 N N . ASP A 1 90 ? -9.553 12.893 -16.414 1.00 45.09 90 ASP A N 1
ATOM 728 C CA . ASP A 1 90 ? -9.083 13.887 -15.444 1.00 45.09 90 ASP A CA 1
ATOM 729 C C . ASP A 1 90 ? -10.053 13.952 -14.255 1.00 45.09 90 ASP A C 1
ATOM 731 O O . ASP A 1 90 ? -11.047 14.683 -14.272 1.00 45.09 90 ASP A O 1
ATOM 735 N N . VAL A 1 91 ? -9.750 13.208 -13.194 1.00 54.09 91 VAL A N 1
ATOM 736 C CA . VAL A 1 91 ? -10.344 13.432 -11.872 1.00 54.09 91 VAL A CA 1
ATOM 737 C C . VAL A 1 91 ? -9.260 14.006 -10.968 1.00 54.09 91 VAL A C 1
ATOM 739 O O . VAL A 1 91 ? -8.139 13.501 -10.932 1.00 54.09 91 VAL A O 1
ATOM 742 N N . ALA A 1 92 ? -9.573 15.095 -10.265 1.00 56.19 92 ALA A N 1
ATOM 743 C CA . ALA A 1 92 ? -8.617 15.745 -9.378 1.00 56.19 92 ALA A CA 1
ATOM 744 C C . ALA A 1 92 ? -8.199 14.785 -8.254 1.00 56.19 92 ALA A C 1
ATOM 746 O O . ALA A 1 92 ? -9.039 14.320 -7.486 1.00 56.19 92 ALA A O 1
ATOM 747 N N . ASP A 1 93 ? -6.900 14.508 -8.168 1.00 60.34 93 ASP A N 1
ATOM 748 C CA . ASP A 1 93 ? -6.340 13.602 -7.172 1.00 60.34 93 ASP A CA 1
ATOM 749 C C . ASP A 1 93 ? -6.535 14.179 -5.754 1.00 60.34 93 ASP A C 1
ATOM 751 O O . ASP A 1 93 ? -6.225 15.349 -5.483 1.00 60.34 93 ASP A O 1
ATOM 755 N N . GLU A 1 94 ? -7.064 13.379 -4.824 1.00 62.78 94 GLU A N 1
ATOM 756 C CA . GLU A 1 94 ? -7.158 13.779 -3.420 1.00 62.78 94 GLU A CA 1
ATOM 757 C C . GLU A 1 94 ? -5.759 13.710 -2.796 1.00 62.78 94 GLU A C 1
ATOM 759 O O . GLU A 1 94 ? -5.295 12.663 -2.336 1.00 62.78 94 GLU A O 1
ATOM 764 N N . HIS A 1 95 ? -5.092 14.861 -2.720 1.00 66.94 95 HIS A N 1
ATOM 765 C CA . HIS A 1 95 ? -3.824 15.022 -2.009 1.00 66.94 95 HIS A CA 1
ATOM 766 C C . HIS A 1 95 ? -4.004 15.789 -0.686 1.00 66.94 95 HIS A C 1
ATOM 768 O O . HIS A 1 95 ? -3.541 16.929 -0.566 1.00 66.94 95 HIS A O 1
ATOM 774 N N . PRO A 1 96 ? -4.616 15.186 0.353 1.00 66.75 96 PRO A N 1
ATOM 775 C CA . PRO A 1 96 ? -4.854 15.858 1.634 1.00 66.75 96 PRO A CA 1
ATOM 776 C C . PRO A 1 96 ? -3.563 16.277 2.359 1.00 66.75 96 PRO A C 1
ATOM 778 O O . PRO A 1 96 ? -3.612 17.121 3.247 1.00 66.75 96 PRO A O 1
ATOM 781 N N . TYR A 1 97 ? -2.406 15.742 1.949 1.00 68.25 97 TYR A N 1
ATOM 782 C CA . TYR A 1 97 ? -1.085 16.073 2.495 1.00 68.25 97 TYR A CA 1
ATOM 783 C C . TYR A 1 97 ? -0.170 16.785 1.487 1.00 68.25 97 TYR A C 1
ATOM 785 O O . TYR A 1 97 ? 1.041 16.843 1.697 1.00 68.25 97 TYR A O 1
ATOM 793 N N . ALA A 1 98 ? -0.716 17.362 0.406 1.00 70.00 98 ALA A N 1
ATOM 794 C CA . ALA A 1 98 ? 0.051 18.260 -0.470 1.00 70.00 98 ALA A CA 1
ATOM 795 C C . ALA A 1 98 ? 0.698 19.410 0.325 1.00 70.00 98 ALA A C 1
ATOM 797 O O . ALA A 1 98 ? 1.761 19.916 -0.033 1.00 70.00 98 ALA A O 1
ATOM 798 N N . ARG A 1 99 ? 0.065 19.796 1.438 1.00 74.62 99 ARG A N 1
ATOM 799 C CA . ARG A 1 99 ? 0.679 20.569 2.515 1.00 74.62 99 ARG A CA 1
ATOM 800 C C . ARG A 1 99 ? 0.724 19.686 3.752 1.00 74.62 99 ARG A C 1
ATOM 802 O O . ARG A 1 99 ? -0.311 19.172 4.170 1.00 74.62 99 ARG A O 1
ATOM 809 N N . ALA A 1 100 ? 1.915 19.504 4.315 1.00 72.25 100 ALA A N 1
ATOM 810 C CA . ALA A 1 100 ? 2.060 18.767 5.560 1.00 72.25 100 ALA A CA 1
ATOM 811 C C . ALA A 1 100 ? 1.281 19.499 6.671 1.00 72.25 100 ALA A C 1
ATOM 813 O O . ALA A 1 100 ? 1.474 20.709 6.826 1.00 72.25 100 ALA A O 1
ATOM 814 N N . PRO A 1 101 ? 0.397 18.814 7.416 1.00 72.00 101 PRO A N 1
ATOM 815 C CA . PRO A 1 101 ? -0.271 19.416 8.559 1.00 72.00 101 PRO A CA 1
ATOM 816 C C . PRO A 1 101 ? 0.758 19.760 9.638 1.00 72.00 101 PRO A C 1
ATOM 818 O O . PRO A 1 101 ? 1.723 19.020 9.850 1.00 72.00 101 PRO A O 1
ATOM 821 N N . GLU A 1 102 ? 0.546 20.878 10.329 1.00 79.88 102 GLU A N 1
ATOM 822 C CA . GLU A 1 102 ? 1.318 21.182 11.529 1.00 79.88 102 GLU A CA 1
ATOM 823 C C . GLU A 1 102 ? 0.978 20.145 12.597 1.00 79.88 102 GLU A C 1
ATOM 825 O O . GLU A 1 102 ? -0.188 19.900 12.910 1.00 79.88 102 GLU A O 1
ATOM 830 N N . THR A 1 103 ? 2.006 19.487 13.121 1.00 76.38 103 THR A N 1
ATOM 831 C CA . THR A 1 103 ? 1.836 18.501 14.189 1.00 76.38 103 THR A CA 1
ATOM 832 C C . THR A 1 103 ? 2.160 19.144 15.536 1.00 76.38 103 THR A C 1
ATOM 834 O O . THR A 1 103 ? 3.015 20.028 15.589 1.00 76.38 103 THR A O 1
ATOM 837 N N . PRO A 1 104 ? 1.587 18.668 16.655 1.00 76.31 104 PRO A N 1
ATOM 838 C CA . PRO A 1 104 ? 1.959 19.149 17.991 1.00 76.31 104 PRO A CA 1
ATOM 839 C C . PRO A 1 104 ? 3.461 19.009 18.294 1.00 76.31 104 PRO A C 1
ATOM 841 O O . PRO A 1 104 ? 4.024 19.747 19.097 1.00 76.31 104 PRO A O 1
ATOM 844 N N . ALA A 1 105 ? 4.140 18.071 17.624 1.00 71.81 105 ALA A N 1
ATOM 845 C CA . ALA A 1 105 ? 5.588 17.900 17.713 1.00 71.81 105 ALA A CA 1
ATOM 846 C C . ALA A 1 105 ? 6.382 19.035 17.036 1.00 71.81 105 ALA A C 1
ATOM 848 O O . ALA A 1 105 ? 7.556 19.210 17.341 1.00 71.81 105 ALA A O 1
ATOM 849 N N . MET A 1 106 ? 5.758 19.803 16.139 1.00 79.12 106 MET A N 1
ATOM 850 C CA . MET A 1 106 ? 6.349 20.972 15.479 1.00 79.12 106 MET A CA 1
ATOM 851 C C . MET A 1 106 ? 6.172 22.265 16.287 1.00 79.12 106 MET A C 1
ATOM 853 O O . MET A 1 106 ? 6.839 23.252 15.990 1.00 79.12 106 MET A O 1
ATOM 857 N N . GLU A 1 107 ? 5.325 22.269 17.323 1.00 80.94 107 GLU A N 1
ATOM 858 C CA . GLU A 1 107 ? 5.118 23.439 18.192 1.00 80.94 107 GLU A CA 1
ATOM 859 C C . GLU A 1 107 ? 6.323 23.732 19.095 1.00 80.94 107 GLU A C 1
ATOM 861 O O . GLU A 1 107 ? 6.504 24.860 19.558 1.00 80.94 107 GLU A O 1
ATOM 866 N N . LYS A 1 108 ? 7.154 22.721 19.371 1.00 75.69 108 LYS A N 1
ATOM 867 C CA . LYS A 1 108 ? 8.342 22.851 20.217 1.00 75.69 108 LYS A CA 1
ATOM 868 C C . LYS A 1 108 ? 9.592 22.493 19.415 1.00 75.69 108 LYS A C 1
ATOM 870 O O . LYS A 1 108 ? 9.569 21.495 18.699 1.00 75.69 108 LYS A O 1
ATOM 875 N N . PRO A 1 109 ? 10.692 23.258 19.543 1.00 69.75 109 PRO A N 1
ATOM 876 C CA . PRO A 1 109 ? 11.953 22.889 18.917 1.00 69.75 109 PRO A CA 1
ATOM 877 C C . PRO A 1 109 ? 12.358 21.485 19.373 1.00 69.75 109 PRO A C 1
ATOM 879 O O . PRO A 1 109 ? 12.284 21.181 20.566 1.00 69.75 109 PRO A O 1
ATOM 882 N N . LEU A 1 110 ? 12.790 20.642 18.432 1.00 63.50 110 LEU A N 1
ATOM 883 C CA . LEU A 1 110 ? 13.535 19.432 18.770 1.00 63.50 110 LEU A CA 1
ATOM 884 C C . LEU A 1 110 ? 14.807 19.906 19.484 1.00 63.50 110 LEU A C 1
ATOM 886 O O . LEU A 1 110 ? 15.633 20.579 18.868 1.00 63.50 110 LEU A O 1
ATOM 890 N N . ALA A 1 111 ? 14.862 19.672 20.795 1.00 60.19 111 ALA A N 1
ATOM 891 C CA . ALA A 1 111 ? 15.965 20.079 21.659 1.00 60.19 111 ALA A CA 1
ATOM 892 C C . ALA A 1 111 ? 17.306 19.488 21.203 1.00 60.19 111 ALA A C 1
ATOM 894 O O . ALA A 1 111 ? 17.305 18.331 20.720 1.00 60.19 111 ALA A O 1
#

Radius of gyration: 19.1 Å; chains: 1; bounding box: 46×38×50 Å

Secondary structure (DSSP, 8-state):
-GGG---------TT-S----TTHHHHHHHHHHHHTTSTT----HHHHTTS---HHHHHHHHHHHHHHHHH-----TTTTTS----TTS------TTSSPPPPGGGSS---

pLDDT: mean 84.01, std 15.52, range [41.44, 97.56]

Sequence (111 aa):
RADKVKMGFVVRVHKAYPMYDAEYAERVRAIRGWLDRMPNLTQVGRNGLHRYNNSDHSMLTAMRAVDNILTGSHHDIWAVNAESVYHEEDVADEHPYARAPETPAMEKPLA